Protein AF-A0A9W8BEB5-F1 (afdb_monomer_lite)

Radius of gyration: 19.81 Å; chains: 1; bounding box: 45×41×49 Å

Foldseek 3Di:
DLLVLQLVLVVLCVLLVVNVVVVPVVDDPPPDDDDDDPVSVVVNVVVVVVVVVLVPVVCCVPPVPVSVVVVVCVVVVLVCQCVVPPPCSSVVRRVVSVVSSVVSVVVVVVCCVVQPWDFPDWDADPVRDIDTDTHDPDPDDDPPDDDDDD

Organism: NCBI:txid2663907

Structure (mmCIF, N/CA/C/O backbone):
data_AF-A0A9W8BEB5-F1
#
_entry.id   AF-A0A9W8BEB5-F1
#
loop_
_atom_site.group_PDB
_atom_site.id
_atom_site.type_symbol
_atom_site.label_atom_id
_atom_site.label_alt_id
_atom_site.label_comp_id
_atom_site.label_asym_id
_atom_site.label_entity_id
_atom_site.label_seq_id
_atom_site.pdbx_PDB_ins_code
_atom_site.Cartn_x
_atom_site.Cartn_y
_atom_site.Cartn_z
_atom_site.occupancy
_atom_site.B_iso_or_equiv
_atom_site.auth_seq_id
_atom_site.auth_comp_id
_atom_site.auth_asym_id
_atom_site.auth_atom_id
_atom_site.pdbx_PDB_model_num
ATOM 1 N N . MET A 1 1 ? 5.765 3.086 -25.889 1.00 63.97 1 MET A N 1
ATOM 2 C CA . MET A 1 1 ? 6.521 2.363 -24.837 1.00 63.97 1 MET A CA 1
ATOM 3 C C . MET A 1 1 ? 6.846 3.258 -23.642 1.00 63.97 1 MET A C 1
ATOM 5 O O . MET A 1 1 ? 6.489 2.882 -22.538 1.00 63.97 1 MET A O 1
ATOM 9 N N . ALA A 1 2 ? 7.440 4.446 -23.833 1.00 71.19 2 ALA A N 1
ATOM 10 C CA . ALA A 1 2 ? 7.716 5.386 -22.732 1.00 71.19 2 ALA A CA 1
ATOM 11 C C . ALA A 1 2 ? 6.462 5.815 -21.939 1.00 71.19 2 ALA A C 1
ATOM 13 O O . ALA A 1 2 ? 6.517 5.899 -20.719 1.00 71.19 2 ALA A O 1
ATOM 14 N N . SER A 1 3 ? 5.321 5.998 -22.614 1.00 70.50 3 SER A N 1
ATOM 15 C CA . SER A 1 3 ? 4.025 6.278 -21.974 1.00 70.50 3 SER A CA 1
ATOM 16 C C . SER A 1 3 ? 3.607 5.196 -20.974 1.00 70.50 3 SER A C 1
ATOM 18 O O . SER A 1 3 ? 3.304 5.499 -19.830 1.00 70.50 3 SER A O 1
ATOM 20 N N . ILE A 1 4 ? 3.691 3.925 -21.371 1.00 73.69 4 ILE A N 1
ATOM 21 C CA . ILE A 1 4 ? 3.355 2.782 -20.511 1.00 73.69 4 ILE A CA 1
ATOM 22 C C . ILE A 1 4 ? 4.293 2.719 -19.297 1.00 73.69 4 ILE A C 1
ATOM 24 O O . ILE A 1 4 ? 3.840 2.479 -18.183 1.00 73.69 4 ILE A O 1
ATOM 28 N N . LEU A 1 5 ? 5.596 2.960 -19.489 1.00 79.44 5 LEU A N 1
ATOM 29 C CA . LEU A 1 5 ? 6.563 2.994 -18.383 1.00 79.44 5 LEU A CA 1
ATOM 30 C C . LEU A 1 5 ? 6.235 4.101 -17.372 1.00 79.44 5 LEU A C 1
ATOM 32 O O . LEU A 1 5 ? 6.353 3.877 -16.169 1.00 79.44 5 LEU A O 1
ATOM 36 N N . PHE A 1 6 ? 5.801 5.266 -17.856 1.00 81.50 6 PHE A N 1
ATOM 37 C CA . PHE A 1 6 ? 5.354 6.372 -17.015 1.00 81.50 6 PHE A CA 1
ATOM 38 C C . PHE A 1 6 ? 4.074 6.029 -16.240 1.00 81.50 6 PHE A C 1
ATOM 40 O O . PHE A 1 6 ? 4.019 6.252 -15.032 1.00 81.50 6 PHE A O 1
ATOM 47 N N . ASP A 1 7 ? 3.078 5.427 -16.893 1.00 76.12 7 ASP A N 1
ATOM 48 C CA . ASP A 1 7 ? 1.822 5.037 -16.242 1.00 76.12 7 ASP A CA 1
ATOM 49 C C . ASP A 1 7 ? 2.060 3.984 -15.143 1.00 76.12 7 ASP A C 1
ATOM 51 O O . ASP A 1 7 ? 1.550 4.109 -14.029 1.00 76.12 7 ASP A O 1
ATOM 55 N N . VAL A 1 8 ? 2.900 2.975 -15.410 1.00 79.25 8 VAL A N 1
ATOM 56 C CA . VAL A 1 8 ? 3.273 1.951 -14.416 1.00 79.25 8 VAL A CA 1
ATOM 57 C C . VAL A 1 8 ? 4.051 2.569 -13.249 1.00 79.25 8 VAL A C 1
ATOM 59 O O . VAL A 1 8 ? 3.769 2.257 -12.090 1.00 79.25 8 VAL A O 1
ATOM 62 N N . ALA A 1 9 ? 4.990 3.476 -13.532 1.00 84.00 9 ALA A N 1
ATOM 63 C CA . ALA A 1 9 ? 5.708 4.231 -12.508 1.00 84.00 9 ALA A CA 1
ATOM 64 C C . ALA A 1 9 ? 4.747 5.029 -11.610 1.00 84.00 9 ALA A C 1
ATOM 66 O O . ALA A 1 9 ? 4.864 4.978 -10.384 1.00 84.00 9 ALA A O 1
ATOM 67 N N . ALA A 1 10 ? 3.763 5.711 -12.200 1.00 80.88 10 ALA A N 1
ATOM 68 C CA . ALA A 1 10 ? 2.761 6.467 -11.460 1.00 80.88 10 ALA A CA 1
ATOM 69 C C . ALA A 1 10 ? 1.913 5.558 -10.556 1.00 80.88 10 ALA A C 1
ATOM 71 O O . ALA A 1 10 ? 1.725 5.878 -9.383 1.00 80.88 10 ALA A O 1
ATOM 72 N N . ILE A 1 11 ? 1.459 4.399 -11.053 1.00 82.00 11 ILE A N 1
ATOM 73 C CA . ILE A 1 11 ? 0.689 3.430 -10.254 1.00 82.00 11 ILE A CA 1
ATOM 74 C C . ILE A 1 11 ? 1.484 2.975 -9.021 1.00 82.00 11 ILE A C 1
ATOM 76 O O . ILE A 1 11 ? 0.934 2.956 -7.920 1.00 82.00 11 ILE A O 1
ATOM 80 N N . MET A 1 12 ? 2.778 2.663 -9.163 1.00 82.31 12 MET A N 1
ATOM 81 C CA . MET A 1 12 ? 3.626 2.248 -8.032 1.00 82.31 12 MET A CA 1
ATOM 82 C C . MET A 1 12 ? 3.754 3.344 -6.964 1.00 82.31 12 MET A C 1
ATOM 84 O O . MET A 1 12 ? 3.685 3.063 -5.763 1.00 82.31 12 MET A O 1
ATOM 88 N N . VAL A 1 13 ? 3.873 4.606 -7.387 1.00 80.31 13 VAL A N 1
ATOM 89 C CA . VAL A 1 13 ? 3.892 5.755 -6.468 1.00 80.31 13 VAL A CA 1
ATOM 90 C C . VAL A 1 13 ? 2.532 5.935 -5.787 1.00 80.31 13 VAL A C 1
ATOM 92 O O . VAL A 1 13 ? 2.481 6.114 -4.571 1.00 80.31 13 VAL A O 1
ATOM 95 N N . PHE A 1 14 ? 1.423 5.822 -6.525 1.00 77.75 14 PHE A N 1
ATOM 96 C CA . PHE A 1 14 ? 0.078 5.929 -5.950 1.00 77.75 14 PHE A CA 1
ATOM 97 C C . PHE A 1 14 ? -0.241 4.809 -4.949 1.00 77.75 14 PHE A C 1
ATOM 99 O O . PHE A 1 14 ? -0.951 5.035 -3.969 1.00 77.75 14 PHE A O 1
ATOM 106 N N . MET A 1 15 ? 0.319 3.618 -5.156 1.00 81.69 15 MET A N 1
ATOM 107 C CA . MET A 1 15 ? 0.199 2.473 -4.248 1.00 81.69 15 MET A CA 1
ATOM 108 C C . MET A 1 15 ? 1.134 2.547 -3.027 1.00 81.69 15 MET A C 1
ATOM 110 O O . MET A 1 15 ? 1.134 1.620 -2.214 1.00 81.69 15 MET A O 1
ATOM 114 N N . SER A 1 16 ? 1.889 3.641 -2.859 1.00 84.12 16 SER A N 1
ATOM 115 C CA . SER A 1 16 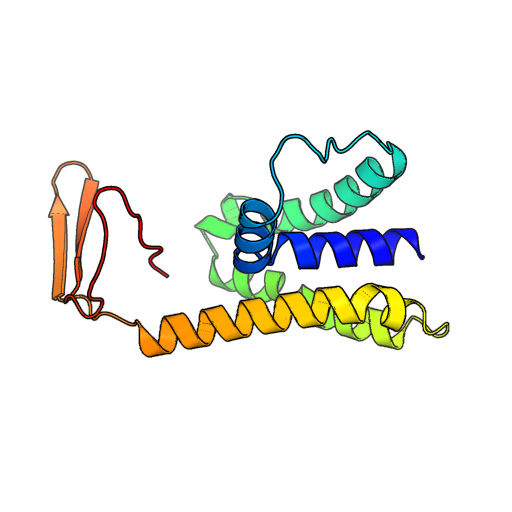? 2.803 3.888 -1.732 1.00 84.12 16 SER A CA 1
ATOM 116 C C . SER A 1 16 ? 2.236 4.966 -0.787 1.00 84.12 16 SER A C 1
ATOM 118 O O . SER A 1 16 ? 2.640 6.133 -0.832 1.00 84.12 16 SER A O 1
ATOM 120 N N . PRO A 1 17 ? 1.246 4.636 0.065 1.00 80.44 17 PRO A N 1
ATOM 121 C CA . PRO A 1 17 ? 0.492 5.625 0.828 1.00 80.44 17 PRO A CA 1
ATOM 122 C C . PRO A 1 17 ? 1.308 6.326 1.919 1.00 80.44 17 PRO A C 1
ATOM 124 O O . PRO A 1 17 ? 1.009 7.481 2.220 1.00 80.44 17 PRO A O 1
ATOM 127 N N . ALA A 1 18 ? 2.317 5.691 2.529 1.00 82.25 18 ALA A N 1
ATOM 128 C CA . ALA A 1 18 ? 3.146 6.372 3.527 1.00 82.25 18 ALA A CA 1
ATOM 129 C C . ALA A 1 18 ? 4.023 7.435 2.860 1.00 82.25 18 ALA A C 1
ATOM 131 O O . ALA A 1 18 ? 4.149 8.544 3.383 1.00 82.25 18 ALA A O 1
ATOM 132 N N . PHE A 1 19 ? 4.526 7.135 1.662 1.00 79.81 19 PHE A N 1
ATOM 133 C CA . PHE A 1 19 ? 5.210 8.110 0.822 1.00 79.81 19 PHE A CA 1
ATOM 134 C C . PHE A 1 19 ? 4.287 9.265 0.399 1.00 79.81 19 PHE A C 1
ATOM 136 O O . PHE A 1 19 ? 4.652 10.426 0.571 1.00 79.81 19 PHE A O 1
ATOM 143 N N . LEU A 1 20 ? 3.059 8.991 -0.057 1.00 79.06 20 LEU A N 1
ATOM 144 C CA . LEU A 1 20 ? 2.091 10.049 -0.388 1.00 79.06 20 LEU A CA 1
ATOM 145 C C . LEU A 1 20 ? 1.717 10.913 0.825 1.00 79.06 20 LEU A C 1
ATOM 147 O O . LEU A 1 20 ? 1.576 12.130 0.705 1.00 79.06 20 LEU A O 1
ATOM 151 N N . MET A 1 21 ? 1.568 10.308 2.008 1.00 77.44 21 MET A N 1
ATOM 152 C CA . MET A 1 21 ? 1.321 11.047 3.249 1.00 77.44 21 MET A CA 1
ATOM 153 C C . MET A 1 21 ? 2.506 11.939 3.629 1.00 77.44 21 MET A C 1
ATOM 155 O O . MET A 1 21 ? 2.289 13.054 4.103 1.00 77.44 21 MET A O 1
ATOM 159 N N . LEU A 1 22 ? 3.742 11.476 3.417 1.00 80.00 22 LEU A N 1
ATOM 160 C CA . LEU A 1 22 ? 4.948 12.279 3.611 1.00 80.00 22 LEU A CA 1
ATOM 161 C C . LEU A 1 22 ? 4.991 13.443 2.617 1.00 80.00 22 LEU A C 1
ATOM 163 O O . LEU A 1 22 ? 5.162 14.589 3.026 1.00 80.00 22 LEU A O 1
ATOM 167 N N . LEU A 1 23 ? 4.741 13.165 1.337 1.00 76.19 23 LEU A N 1
ATOM 168 C CA . LEU A 1 23 ? 4.708 14.170 0.280 1.00 76.19 23 LEU A CA 1
ATOM 169 C C . LEU A 1 23 ? 3.666 15.254 0.583 1.00 76.19 23 LEU A C 1
ATOM 171 O O . LEU A 1 23 ? 3.970 16.440 0.521 1.00 76.19 23 LEU A O 1
ATOM 175 N N . ARG A 1 24 ? 2.466 14.863 1.024 1.00 74.56 24 ARG A N 1
ATOM 176 C CA . ARG A 1 24 ? 1.411 15.796 1.447 1.00 74.56 24 ARG A CA 1
ATOM 177 C C . ARG A 1 24 ? 1.804 16.653 2.656 1.00 74.56 24 ARG A C 1
ATOM 179 O O . ARG A 1 24 ? 1.304 17.762 2.794 1.00 74.56 24 ARG A O 1
ATOM 186 N N . ARG A 1 25 ? 2.649 16.150 3.560 1.00 72.00 25 ARG A N 1
ATOM 187 C CA . ARG A 1 25 ? 3.160 16.938 4.697 1.00 72.00 25 ARG A CA 1
ATOM 188 C C . ARG A 1 25 ? 4.249 17.920 4.275 1.00 72.00 25 ARG A C 1
ATOM 190 O O . ARG A 1 25 ? 4.353 18.978 4.881 1.00 72.00 25 ARG A O 1
ATOM 197 N N . MET A 1 26 ? 5.047 17.564 3.271 1.00 72.56 26 MET A N 1
ATOM 198 C CA . MET A 1 26 ? 6.140 18.396 2.763 1.00 72.56 26 MET A CA 1
ATOM 199 C C . MET A 1 26 ? 5.656 19.479 1.791 1.00 72.56 26 MET A C 1
ATOM 201 O O . MET A 1 26 ? 6.212 20.573 1.774 1.00 72.56 26 MET A O 1
ATOM 205 N N . PHE A 1 27 ? 4.612 19.203 1.005 1.00 66.38 27 PHE A N 1
ATOM 206 C CA . PHE A 1 27 ? 4.094 20.117 -0.010 1.00 66.38 27 PHE A CA 1
ATOM 207 C C . PHE A 1 27 ? 2.743 20.710 0.401 1.00 66.38 27 PHE A C 1
ATOM 209 O O . PHE A 1 27 ? 1.770 19.998 0.641 1.00 66.38 27 PHE A O 1
ATOM 216 N N . SER A 1 28 ? 2.673 22.043 0.447 1.00 54.47 28 SER A N 1
ATOM 217 C CA . SER A 1 28 ? 1.421 22.768 0.673 1.00 54.47 28 SER A CA 1
ATOM 218 C C . SER A 1 28 ? 0.468 22.564 -0.518 1.00 54.47 28 SER A C 1
ATOM 220 O O . SER A 1 28 ? 0.905 22.711 -1.663 1.00 54.47 28 SER A O 1
ATOM 222 N N . PRO A 1 29 ? -0.836 22.295 -0.297 1.00 56.03 29 PRO A N 1
ATOM 223 C CA . PRO A 1 29 ? -1.817 22.021 -1.358 1.00 56.03 29 PRO A CA 1
ATOM 224 C C . PRO A 1 29 ? -2.074 23.189 -2.333 1.00 56.03 29 PRO A C 1
ATOM 226 O O . PRO A 1 29 ? -2.927 23.075 -3.205 1.00 56.03 29 PRO A O 1
ATOM 229 N N . ARG A 1 30 ? -1.348 24.307 -2.213 1.00 59.75 30 ARG A N 1
ATOM 230 C CA . ARG A 1 30 ? -1.424 25.466 -3.114 1.00 59.75 30 ARG A CA 1
ATOM 231 C C . ARG A 1 30 ? -0.613 25.330 -4.409 1.00 59.75 30 ARG A C 1
ATOM 233 O O . ARG A 1 30 ? -0.862 26.104 -5.322 1.00 59.75 30 ARG A O 1
ATOM 240 N N . PHE A 1 31 ? 0.348 24.406 -4.499 1.00 58.00 31 PHE A N 1
ATOM 241 C CA . PHE A 1 31 ? 1.365 24.452 -5.565 1.00 58.00 31 PHE A CA 1
ATOM 242 C C . PHE A 1 31 ? 1.188 23.463 -6.725 1.00 58.00 31 PHE A C 1
ATOM 244 O O . PHE A 1 31 ? 1.829 23.650 -7.753 1.00 58.00 31 PHE A O 1
ATOM 251 N N . ILE A 1 32 ? 0.355 22.423 -6.609 1.00 54.62 32 ILE A N 1
ATOM 252 C CA . ILE A 1 32 ? 0.241 21.397 -7.662 1.00 54.62 32 ILE A CA 1
ATOM 253 C C . ILE A 1 32 ? -1.230 21.182 -8.027 1.00 54.62 32 ILE A C 1
ATOM 255 O O . ILE A 1 32 ? -1.962 20.495 -7.316 1.00 54.62 32 ILE A O 1
ATOM 259 N N . ALA A 1 33 ? -1.641 21.756 -9.160 1.00 49.69 33 ALA A N 1
ATOM 260 C CA . ALA A 1 33 ? -2.888 21.442 -9.850 1.00 49.69 33 ALA A CA 1
ATOM 261 C C . ALA A 1 33 ? -2.565 20.529 -11.046 1.00 49.69 33 ALA A C 1
ATOM 263 O O . ALA A 1 33 ? -1.830 20.915 -11.951 1.00 49.69 33 ALA A O 1
ATOM 264 N N . PHE A 1 34 ? -3.065 19.292 -11.027 1.00 49.78 34 PHE A N 1
ATOM 265 C CA . PHE A 1 34 ? -2.854 18.323 -12.106 1.00 49.78 34 PHE A CA 1
ATOM 266 C C . PHE A 1 34 ? -3.805 18.622 -13.279 1.00 49.78 34 PHE A C 1
ATOM 268 O O . PHE A 1 34 ? -4.993 18.311 -13.199 1.00 49.78 34 PHE A O 1
ATOM 275 N N . GLU A 1 35 ? -3.297 19.209 -14.368 1.00 49.09 35 GLU A N 1
ATOM 276 C CA . GLU A 1 35 ? -4.065 19.445 -15.603 1.00 49.09 35 GLU A CA 1
ATOM 277 C C . GLU A 1 35 ? -3.917 18.339 -16.671 1.00 49.09 35 GLU A C 1
ATOM 279 O O . GLU A 1 35 ? -2.981 17.538 -16.684 1.00 49.09 35 GLU A O 1
ATOM 284 N N . LYS A 1 36 ? -4.933 18.282 -17.545 1.00 53.56 36 LYS A N 1
ATOM 285 C CA . LYS A 1 36 ? -5.381 17.156 -18.383 1.00 53.56 36 LYS A CA 1
ATOM 286 C C . LYS A 1 36 ? -4.501 16.876 -19.611 1.00 53.56 36 LYS A C 1
ATOM 288 O O . LYS A 1 36 ? -4.590 17.581 -20.609 1.00 53.56 36 LYS A O 1
ATOM 293 N N . ASN A 1 37 ? -3.838 15.716 -19.630 1.00 46.88 37 ASN A N 1
ATOM 294 C CA . ASN A 1 37 ? -3.455 15.030 -20.872 1.00 46.88 37 ASN A CA 1
ATOM 295 C C . ASN A 1 37 ? -4.443 13.881 -21.159 1.00 46.88 37 ASN A C 1
ATOM 297 O O . ASN A 1 37 ? -4.364 12.797 -20.579 1.00 46.88 37 ASN A O 1
ATOM 301 N N . ILE A 1 38 ? -5.398 14.127 -22.064 1.00 49.84 38 ILE A N 1
ATOM 302 C CA . ILE A 1 38 ? -6.517 13.226 -22.413 1.00 49.84 38 ILE A CA 1
ATOM 303 C C . ILE A 1 38 ? -6.057 11.838 -22.886 1.00 49.84 38 ILE A C 1
ATOM 305 O O . ILE A 1 38 ? -6.729 10.843 -22.624 1.00 49.84 38 ILE A O 1
ATOM 309 N N . HIS A 1 39 ? -4.908 11.742 -23.555 1.00 46.03 39 HIS A N 1
ATOM 310 C CA . HIS A 1 39 ? -4.386 10.465 -24.048 1.00 46.03 39 HIS A CA 1
ATOM 311 C C . HIS A 1 39 ? -3.780 9.599 -22.936 1.00 46.03 39 HIS A C 1
ATOM 313 O O . HIS A 1 39 ? -4.003 8.391 -22.928 1.00 46.03 39 HIS A O 1
ATOM 319 N N . ALA A 1 40 ? -3.103 10.212 -21.960 1.00 48.44 40 ALA A N 1
ATOM 320 C CA . ALA A 1 40 ? -2.595 9.514 -20.778 1.00 48.44 40 ALA A CA 1
ATOM 321 C C . ALA A 1 40 ? -3.753 9.020 -19.898 1.00 48.44 40 ALA A C 1
ATOM 323 O O . ALA A 1 40 ? -3.769 7.873 -19.464 1.00 48.44 40 ALA A O 1
ATOM 324 N N . HIS A 1 41 ? -4.795 9.842 -19.741 1.00 45.84 41 HIS A N 1
ATOM 325 C CA . HIS A 1 41 ? -6.011 9.449 -19.032 1.00 45.84 41 HIS A CA 1
ATOM 326 C C . HIS A 1 41 ? -6.729 8.266 -19.706 1.00 45.84 41 HIS A C 1
ATOM 328 O O . HIS A 1 41 ? -7.227 7.388 -19.008 1.00 45.84 41 HIS A O 1
ATOM 334 N N . LYS A 1 42 ? -6.744 8.198 -21.048 1.00 48.66 42 LYS A N 1
ATOM 335 C CA . LYS A 1 42 ? -7.325 7.086 -21.830 1.00 48.66 42 LYS A CA 1
ATOM 336 C C . LYS A 1 42 ? -6.539 5.776 -21.686 1.00 48.66 42 LYS A C 1
ATOM 338 O O . LYS A 1 42 ? -7.136 4.728 -21.484 1.00 48.66 42 LYS A O 1
ATOM 343 N N . VAL A 1 43 ? -5.208 5.817 -21.750 1.00 56.22 43 VAL A N 1
ATOM 344 C CA . VAL A 1 43 ? -4.376 4.606 -21.596 1.00 56.22 43 VAL A CA 1
ATOM 345 C C . VAL A 1 43 ? -4.406 4.097 -20.157 1.00 56.22 43 VAL A C 1
ATOM 347 O O . VAL A 1 43 ? -4.637 2.907 -19.956 1.00 56.22 43 VAL A O 1
ATOM 350 N N . ALA A 1 44 ? -4.290 4.995 -19.173 1.00 56.38 44 ALA A N 1
ATOM 351 C CA . ALA A 1 44 ? -4.463 4.658 -17.765 1.00 56.38 44 ALA A CA 1
ATOM 352 C C . ALA A 1 44 ? -5.858 4.083 -17.487 1.00 56.38 44 ALA A C 1
ATOM 354 O O . ALA A 1 44 ? -5.968 3.115 -16.744 1.00 56.38 44 ALA A O 1
ATOM 355 N N . SER A 1 45 ? -6.920 4.616 -18.108 1.00 50.69 45 SER A N 1
ATOM 356 C CA . SER A 1 45 ? -8.267 4.054 -17.956 1.00 50.69 45 SER A CA 1
ATOM 357 C C . SER A 1 45 ? -8.407 2.666 -18.578 1.00 50.69 45 SER A C 1
ATOM 359 O O . SER A 1 45 ? -9.061 1.849 -17.952 1.00 50.69 45 SER A O 1
ATOM 361 N N . TYR A 1 46 ? -7.757 2.325 -19.698 1.00 55.97 46 TYR A N 1
ATOM 362 C CA . TYR A 1 46 ? -7.800 0.954 -20.243 1.00 55.97 46 TYR A CA 1
ATOM 363 C C . TYR A 1 46 ? -7.052 -0.078 -19.380 1.00 55.97 46 TYR A C 1
ATOM 365 O O . TYR A 1 46 ? -7.568 -1.177 -19.163 1.00 55.97 46 TYR A O 1
ATOM 373 N N . THR A 1 47 ? -5.876 0.258 -18.834 1.00 60.12 47 THR A N 1
ATOM 374 C CA . THR A 1 47 ? -5.167 -0.611 -17.872 1.00 60.12 47 THR A CA 1
ATOM 375 C C . THR A 1 47 ? -5.907 -0.707 -16.541 1.00 60.12 47 THR A C 1
ATOM 377 O O . THR A 1 47 ? -5.996 -1.799 -15.979 1.00 60.12 47 THR A O 1
ATOM 380 N N . LEU A 1 48 ? -6.510 0.389 -16.068 1.00 59.81 48 LEU A N 1
ATOM 381 C CA . LEU A 1 48 ? -7.428 0.376 -14.927 1.00 59.81 48 LEU A CA 1
ATOM 382 C C . LEU A 1 48 ? -8.690 -0.436 -15.212 1.00 59.81 48 LEU A C 1
ATOM 384 O O . LEU A 1 48 ? -9.157 -1.089 -14.299 1.00 59.81 48 LEU A O 1
ATOM 388 N N . LEU A 1 49 ? -9.227 -0.461 -16.434 1.00 62.19 49 LEU A N 1
ATOM 389 C CA . LEU A 1 49 ? -10.456 -1.190 -16.773 1.00 62.19 49 LEU A CA 1
ATOM 390 C C . LEU A 1 49 ? -10.242 -2.710 -16.738 1.00 62.19 49 LEU A C 1
ATOM 392 O O . LEU A 1 49 ? -11.067 -3.435 -16.183 1.00 62.19 49 LEU A O 1
ATOM 396 N N . PHE A 1 50 ? -9.095 -3.186 -17.233 1.00 59.66 50 PHE A N 1
ATOM 397 C CA . PHE A 1 50 ? -8.673 -4.584 -17.078 1.00 59.66 50 PHE A CA 1
ATOM 398 C C . PHE A 1 50 ? -8.452 -4.950 -15.599 1.00 59.66 50 PHE A C 1
ATOM 400 O O . PHE A 1 50 ? -8.936 -5.978 -15.125 1.00 59.66 50 PHE A O 1
ATOM 407 N N . TRP A 1 51 ? -7.803 -4.068 -14.832 1.00 61.06 51 TRP A N 1
ATOM 408 C CA . TRP A 1 51 ? -7.643 -4.232 -13.384 1.00 61.06 51 TRP A CA 1
ATOM 409 C C . TRP A 1 51 ? -8.967 -4.132 -12.607 1.00 61.06 51 TRP A C 1
ATOM 411 O O . TRP A 1 51 ? -9.148 -4.833 -11.614 1.00 61.06 51 TRP A O 1
ATOM 421 N N . CYS A 1 52 ? -9.924 -3.331 -13.075 1.00 62.12 52 CYS A N 1
ATOM 422 C CA . CYS A 1 52 ? -11.268 -3.182 -12.519 1.00 62.12 52 CYS A CA 1
ATOM 423 C C . CYS A 1 52 ? -12.100 -4.450 -12.703 1.00 62.12 52 CYS A C 1
ATOM 425 O O . CYS A 1 52 ? -12.857 -4.793 -11.799 1.00 62.12 52 CYS A O 1
ATOM 427 N N . ALA A 1 53 ? -11.928 -5.177 -13.813 1.00 63.22 53 ALA A N 1
ATOM 428 C CA . ALA A 1 53 ? -12.567 -6.477 -14.015 1.00 63.22 53 ALA A CA 1
ATOM 429 C C . ALA A 1 53 ? -12.102 -7.512 -12.968 1.00 63.22 53 ALA A C 1
ATOM 431 O O . ALA A 1 53 ? -12.916 -8.254 -12.424 1.00 63.22 53 ALA A O 1
ATOM 432 N N . VAL A 1 54 ? -10.814 -7.504 -12.602 1.00 58.81 54 VAL A N 1
ATOM 433 C CA . VAL A 1 54 ? -10.265 -8.325 -11.500 1.00 58.81 54 VAL A CA 1
ATOM 434 C C . VAL A 1 54 ? -10.719 -7.814 -10.122 1.00 58.81 54 VAL A C 1
ATOM 436 O O . VAL A 1 54 ? -10.887 -8.590 -9.184 1.00 58.81 54 VAL A O 1
ATOM 439 N N . HIS A 1 55 ? -10.963 -6.508 -9.999 1.00 58.91 55 HIS A N 1
ATOM 440 C CA . HIS A 1 55 ? -11.438 -5.844 -8.783 1.00 58.91 55 HIS A CA 1
ATOM 441 C C . HIS A 1 55 ? -12.959 -5.853 -8.593 1.00 58.91 55 HIS A C 1
ATOM 443 O O . HIS A 1 55 ? -13.433 -5.220 -7.643 1.00 58.91 55 HIS A O 1
ATOM 449 N N . ILE A 1 56 ? -13.721 -6.546 -9.450 1.00 71.06 56 ILE A N 1
ATOM 450 C CA . ILE A 1 56 ? -15.175 -6.648 -9.314 1.00 71.06 56 ILE A CA 1
ATOM 451 C C . ILE A 1 56 ? -15.514 -6.987 -7.856 1.00 71.06 56 ILE A C 1
ATOM 453 O O . ILE A 1 56 ? -15.055 -7.989 -7.298 1.00 71.06 56 ILE A O 1
ATOM 457 N N . GLU A 1 57 ? -16.328 -6.124 -7.240 1.00 68.31 57 GLU A N 1
ATOM 458 C CA . GLU A 1 57 ? -16.724 -6.199 -5.829 1.00 68.31 57 GLU A CA 1
ATOM 459 C C . GLU A 1 57 ? -17.210 -7.599 -5.436 1.00 68.31 57 GLU A C 1
ATOM 461 O O . GLU A 1 57 ? -16.952 -8.058 -4.324 1.00 68.31 57 GLU A O 1
ATOM 466 N N . PHE A 1 58 ? -17.867 -8.292 -6.368 1.00 73.94 58 PHE A N 1
ATOM 467 C CA . PHE A 1 58 ? -18.339 -9.660 -6.199 1.00 73.94 58 PHE A CA 1
ATOM 468 C C . PHE A 1 58 ? -17.198 -10.650 -5.910 1.00 73.94 58 PHE A C 1
ATOM 470 O O . PHE A 1 58 ? -17.257 -11.379 -4.919 1.00 73.94 58 PHE A O 1
ATOM 477 N N . ILE A 1 59 ? -16.126 -10.636 -6.711 1.00 75.06 59 ILE A N 1
ATOM 478 C CA . ILE A 1 59 ? -14.976 -11.540 -6.539 1.00 75.06 59 ILE A CA 1
ATOM 479 C C . ILE A 1 59 ? -14.230 -11.193 -5.251 1.00 75.06 59 ILE A C 1
ATOM 481 O O . ILE A 1 59 ? -13.935 -12.081 -4.459 1.00 75.06 59 ILE A O 1
ATOM 485 N N . ARG A 1 60 ? -14.004 -9.903 -4.977 1.00 81.38 60 ARG A N 1
ATOM 486 C CA . ARG A 1 60 ? -13.319 -9.451 -3.755 1.00 81.38 60 ARG A CA 1
ATOM 487 C C . ARG A 1 60 ? -14.048 -9.875 -2.474 1.00 81.38 60 ARG A C 1
ATOM 489 O O . ARG A 1 60 ? -13.395 -10.189 -1.483 1.00 81.38 60 ARG A O 1
ATOM 496 N N . ARG A 1 61 ? -15.385 -9.846 -2.471 1.00 81.81 61 ARG A N 1
ATOM 497 C CA . ARG A 1 61 ? -16.209 -10.200 -1.300 1.00 81.81 61 ARG A CA 1
ATOM 498 C C . ARG A 1 61 ? -16.359 -11.710 -1.121 1.00 81.81 61 ARG A C 1
ATOM 500 O O . ARG A 1 61 ? -16.448 -12.161 0.016 1.00 81.81 61 ARG A O 1
ATOM 507 N N . ARG A 1 62 ? -16.406 -12.481 -2.215 1.00 83.75 62 ARG A N 1
ATOM 508 C CA . ARG A 1 62 ? -16.644 -13.934 -2.172 1.00 83.75 62 ARG A CA 1
ATOM 509 C C . ARG A 1 62 ? -15.363 -14.772 -2.165 1.00 83.75 62 ARG A C 1
ATOM 511 O O . ARG A 1 62 ? -15.347 -15.819 -1.533 1.00 83.75 62 ARG A O 1
ATOM 518 N N . PHE A 1 63 ? -14.310 -14.309 -2.837 1.00 86.00 63 PHE A N 1
ATOM 519 C CA . PHE A 1 63 ? -13.059 -15.037 -3.071 1.00 86.00 63 PHE A CA 1
ATOM 520 C C . PHE A 1 63 ? -11.841 -14.132 -2.833 1.00 86.00 63 PHE A C 1
ATOM 522 O O . PHE A 1 63 ? -11.072 -13.826 -3.747 1.00 86.00 63 PHE A O 1
ATOM 529 N N . PHE A 1 64 ? -11.665 -13.688 -1.585 1.00 86.88 64 PHE A N 1
ATOM 530 C CA . PHE A 1 64 ? -10.598 -12.749 -1.228 1.00 86.88 64 PHE A CA 1
ATOM 531 C C . PHE A 1 64 ? -9.185 -13.305 -1.487 1.00 86.88 64 PHE A C 1
ATOM 533 O O . PHE A 1 64 ? -8.317 -12.561 -1.934 1.00 86.88 64 PHE A O 1
ATOM 540 N N . GLU A 1 65 ? -8.957 -14.604 -1.272 1.00 88.56 65 GLU A N 1
ATOM 541 C CA . GLU A 1 65 ? -7.656 -15.248 -1.521 1.00 88.56 65 GLU A CA 1
ATOM 542 C C . GLU A 1 65 ? -7.282 -15.243 -3.006 1.00 88.56 65 GLU A C 1
ATOM 544 O O . GLU A 1 65 ? -6.184 -14.837 -3.378 1.00 88.56 65 GLU A O 1
ATOM 549 N N . VAL A 1 66 ? -8.221 -15.626 -3.877 1.00 85.81 66 VAL A N 1
ATOM 550 C CA . VAL A 1 66 ? -8.018 -15.617 -5.334 1.00 85.81 66 VAL A CA 1
ATOM 551 C C . VAL A 1 66 ? -7.739 -14.196 -5.815 1.00 85.81 66 VAL A C 1
ATOM 553 O O . VAL A 1 66 ? -6.784 -13.964 -6.555 1.00 85.81 66 VAL A O 1
ATOM 556 N N . PHE A 1 67 ? -8.527 -13.231 -5.335 1.00 84.00 67 PHE A N 1
ATOM 557 C CA . PHE A 1 67 ? -8.285 -11.815 -5.582 1.00 84.00 67 PHE A CA 1
ATOM 558 C C . PHE A 1 67 ? -6.871 -11.398 -5.145 1.00 84.00 67 PHE A C 1
ATOM 560 O O . PHE A 1 67 ? -6.161 -10.749 -5.912 1.00 84.00 67 PHE A O 1
ATOM 567 N N . TYR A 1 68 ? -6.432 -11.805 -3.950 1.00 86.19 68 TYR A N 1
ATOM 568 C CA . TYR A 1 68 ? -5.100 -11.501 -3.433 1.00 86.19 68 TYR A CA 1
ATOM 569 C C . TYR A 1 68 ? -3.991 -12.053 -4.339 1.00 86.19 68 TYR A C 1
ATOM 571 O O . TYR A 1 68 ? -3.080 -11.302 -4.698 1.00 86.19 68 TYR A O 1
ATOM 579 N N . TYR A 1 69 ? -4.062 -13.322 -4.746 1.00 87.12 69 TYR A N 1
ATOM 580 C CA . TYR A 1 69 ? -3.027 -13.941 -5.581 1.00 87.12 69 TYR A CA 1
ATOM 581 C C . TYR A 1 69 ? -2.975 -13.351 -6.990 1.00 87.12 69 TYR A C 1
ATOM 583 O O . TYR A 1 69 ? -1.891 -13.002 -7.462 1.00 87.12 69 TYR A O 1
ATOM 591 N N . ILE A 1 70 ? -4.131 -13.165 -7.636 1.00 81.56 70 ILE A N 1
ATOM 592 C CA . ILE A 1 70 ? -4.197 -12.537 -8.963 1.00 81.56 70 ILE A CA 1
ATOM 593 C C . ILE A 1 70 ? -3.682 -11.098 -8.884 1.00 81.56 70 ILE A C 1
ATOM 595 O O . ILE A 1 70 ? -2.957 -10.662 -9.775 1.00 81.56 70 ILE A O 1
ATOM 599 N N . HIS A 1 71 ? -3.976 -10.371 -7.801 1.00 81.12 71 HIS A N 1
ATOM 600 C CA . HIS A 1 71 ? -3.452 -9.023 -7.631 1.00 81.12 71 HIS A CA 1
ATOM 601 C C . HIS A 1 71 ? -1.920 -9.021 -7.567 1.00 81.12 71 HIS A C 1
ATOM 603 O O . HIS A 1 71 ? -1.298 -8.238 -8.269 1.00 81.12 71 HIS A O 1
ATOM 609 N N . HIS A 1 72 ? -1.278 -9.934 -6.830 1.00 85.69 72 HIS A N 1
ATOM 610 C CA . HIS A 1 72 ? 0.192 -9.982 -6.738 1.00 85.69 72 HIS A CA 1
ATOM 611 C C . HIS A 1 72 ? 0.903 -10.397 -8.041 1.00 85.69 72 HIS A C 1
ATOM 613 O O . HIS A 1 72 ? 2.121 -10.230 -8.144 1.00 85.69 72 HIS A O 1
ATOM 619 N N . LEU A 1 73 ? 0.166 -10.832 -9.073 1.00 84.06 73 LEU A N 1
ATOM 620 C CA . LEU A 1 73 ? 0.710 -11.110 -10.407 1.00 84.06 73 LEU A CA 1
ATOM 621 C C . LEU A 1 73 ? 1.409 -9.890 -11.036 1.00 84.06 73 LEU A C 1
ATOM 623 O O . LEU A 1 73 ? 2.272 -10.055 -11.900 1.00 84.06 73 LEU A O 1
ATOM 627 N N . PHE A 1 74 ? 1.114 -8.671 -10.562 1.00 83.25 74 PHE A N 1
ATOM 628 C CA . PHE A 1 74 ? 1.803 -7.450 -10.991 1.00 83.25 74 PHE A CA 1
ATOM 629 C C . PHE A 1 74 ? 3.334 -7.549 -10.858 1.00 83.25 74 PHE A C 1
ATOM 631 O O . PHE A 1 74 ? 4.052 -6.938 -11.648 1.00 83.25 74 PHE A O 1
ATOM 638 N N . ILE A 1 75 ? 3.847 -8.337 -9.903 1.00 87.06 75 ILE A N 1
ATOM 639 C CA . ILE A 1 75 ? 5.289 -8.539 -9.706 1.00 87.06 75 ILE A CA 1
ATOM 640 C C . ILE A 1 75 ? 5.905 -9.250 -10.917 1.00 87.06 75 ILE A C 1
ATOM 642 O O . ILE A 1 75 ? 6.948 -8.824 -11.410 1.00 87.06 75 ILE A O 1
ATOM 646 N N . LEU A 1 76 ? 5.243 -10.288 -11.441 1.00 84.69 76 LEU A N 1
ATOM 647 C CA . LEU A 1 76 ? 5.711 -10.990 -12.641 1.00 84.69 76 LEU A CA 1
ATOM 648 C C . LEU A 1 76 ? 5.701 -10.063 -13.859 1.00 84.69 76 LEU A C 1
ATOM 650 O O . LEU A 1 76 ? 6.653 -10.054 -14.636 1.00 84.69 76 LEU A O 1
ATOM 654 N N . ILE A 1 77 ? 4.663 -9.231 -13.985 1.00 79.56 77 ILE A N 1
ATOM 655 C CA . ILE A 1 77 ? 4.556 -8.238 -15.061 1.00 79.56 77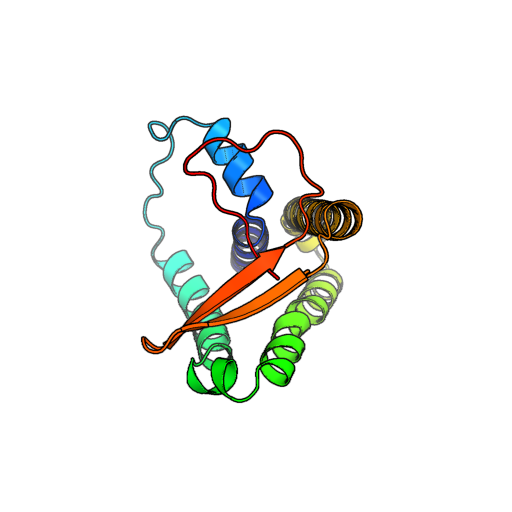 ILE A CA 1
ATOM 656 C C . ILE A 1 77 ? 5.698 -7.215 -14.971 1.00 79.56 77 ILE A C 1
ATOM 658 O O . ILE A 1 77 ? 6.290 -6.875 -15.993 1.00 79.56 77 ILE A O 1
ATOM 662 N N . LEU A 1 78 ? 6.052 -6.753 -13.765 1.00 83.38 78 LEU A N 1
ATOM 663 C CA . LEU A 1 78 ? 7.182 -5.842 -13.562 1.00 83.38 78 LEU A CA 1
ATOM 664 C C . LEU A 1 78 ? 8.511 -6.481 -13.975 1.00 83.38 78 LEU A C 1
ATOM 666 O O . LEU A 1 78 ? 9.263 -5.862 -14.724 1.00 83.38 78 LEU A O 1
ATOM 670 N N . VAL A 1 79 ? 8.792 -7.715 -13.541 1.00 86.69 79 VAL A N 1
ATOM 671 C CA . VAL A 1 79 ? 10.022 -8.436 -13.922 1.00 86.69 79 VAL A CA 1
ATOM 672 C C . VAL A 1 79 ? 10.099 -8.610 -15.438 1.00 86.69 79 VAL A C 1
ATOM 674 O O . VAL A 1 79 ? 11.128 -8.309 -16.044 1.00 86.69 79 VAL A O 1
ATOM 677 N N . PHE A 1 80 ? 8.996 -9.020 -16.066 1.00 82.38 80 PHE A N 1
ATOM 678 C CA . PHE A 1 80 ? 8.924 -9.143 -17.518 1.00 82.38 80 PHE A CA 1
ATOM 679 C C . PHE A 1 80 ? 9.198 -7.806 -18.219 1.00 82.38 80 PHE A C 1
ATOM 681 O O . PHE A 1 80 ? 9.947 -7.761 -19.190 1.00 82.38 80 PHE A O 1
ATOM 688 N N . LEU A 1 81 ? 8.660 -6.699 -17.702 1.00 77.81 81 LEU A N 1
ATOM 689 C CA . LEU A 1 81 ? 8.861 -5.362 -18.261 1.00 77.81 81 LEU A CA 1
ATOM 690 C C . LEU A 1 81 ? 10.322 -4.885 -18.169 1.00 77.81 81 LEU A C 1
ATOM 692 O O . LEU A 1 81 ? 10.786 -4.198 -19.082 1.00 77.81 81 LEU A O 1
ATOM 696 N N . PHE A 1 82 ? 11.057 -5.271 -17.118 1.00 83.00 82 PHE A N 1
ATOM 697 C CA . PHE A 1 82 ? 12.500 -5.012 -17.005 1.00 83.00 82 PHE A CA 1
ATOM 698 C C . PHE A 1 82 ? 13.310 -5.777 -18.058 1.00 83.00 82 PHE A C 1
ATOM 700 O O . PHE A 1 82 ? 14.204 -5.194 -18.664 1.00 83.00 82 PHE A O 1
ATOM 707 N N . ILE A 1 83 ? 12.979 -7.049 -18.302 1.00 83.12 83 ILE A N 1
ATOM 708 C CA . ILE A 1 83 ? 13.698 -7.910 -19.258 1.00 83.12 83 ILE A CA 1
ATOM 709 C C . ILE A 1 83 ? 13.353 -7.541 -20.707 1.00 83.12 83 ILE A C 1
ATOM 711 O O . ILE A 1 83 ? 14.226 -7.485 -21.568 1.00 83.12 83 ILE A O 1
ATOM 715 N N . HIS A 1 84 ? 12.078 -7.269 -20.984 1.00 78.00 84 HIS A N 1
ATOM 716 C CA . HIS A 1 84 ? 11.585 -6.984 -22.330 1.00 78.00 84 HIS A CA 1
ATOM 717 C C . HIS A 1 84 ? 12.107 -5.648 -22.885 1.00 78.00 84 HIS A C 1
ATOM 719 O O . HIS A 1 84 ? 12.225 -5.470 -24.098 1.00 78.00 84 HIS A O 1
ATOM 725 N N . ASN A 1 85 ? 12.434 -4.682 -22.021 1.00 73.38 85 ASN A N 1
ATOM 726 C CA . ASN A 1 85 ? 12.920 -3.380 -22.459 1.00 73.38 85 ASN A CA 1
ATOM 727 C C . ASN A 1 85 ? 14.441 -3.384 -22.686 1.00 73.38 85 ASN A C 1
ATOM 729 O O . ASN A 1 85 ? 15.217 -2.990 -21.817 1.00 73.38 85 ASN A O 1
ATOM 733 N N . HIS A 1 86 ? 14.854 -3.756 -23.897 1.00 67.56 86 HIS A N 1
ATOM 734 C CA . HIS A 1 86 ? 16.267 -3.801 -24.291 1.00 67.56 86 HIS A CA 1
ATOM 735 C C . HIS A 1 86 ? 16.974 -2.428 -24.236 1.00 67.56 86 HIS A C 1
ATOM 737 O O . HIS A 1 86 ? 18.184 -2.343 -24.071 1.00 67.56 86 HIS A O 1
ATOM 743 N N . ASN A 1 87 ? 16.218 -1.327 -24.294 1.00 72.88 87 ASN A N 1
ATOM 744 C CA . ASN A 1 87 ? 16.757 0.031 -24.432 1.00 72.88 87 ASN A CA 1
ATOM 745 C C . ASN A 1 87 ? 17.127 0.698 -23.092 1.00 72.88 87 ASN A C 1
ATOM 747 O O . ASN A 1 87 ? 17.256 1.921 -23.030 1.00 72.88 87 ASN A O 1
ATOM 751 N N . HIS A 1 88 ? 17.227 -0.064 -21.996 1.00 78.81 88 HIS A N 1
ATOM 752 C CA . HIS A 1 88 ? 17.457 0.426 -20.626 1.00 78.81 88 HIS A CA 1
ATOM 753 C C . HIS A 1 88 ? 16.447 1.478 -20.119 1.00 78.81 88 HIS A C 1
ATOM 755 O O . HIS A 1 88 ? 16.615 2.040 -19.033 1.00 78.81 88 HIS A O 1
ATOM 761 N N . MET A 1 89 ? 15.372 1.752 -20.863 1.00 79.25 89 MET A N 1
ATOM 762 C CA . MET A 1 89 ? 14.394 2.776 -20.497 1.00 79.25 89 MET A CA 1
ATOM 763 C C . MET A 1 89 ? 13.563 2.318 -19.303 1.00 79.25 89 MET A C 1
ATOM 765 O O . MET A 1 89 ? 13.297 3.119 -18.413 1.00 79.25 89 MET A O 1
ATOM 769 N N . ALA A 1 90 ? 13.229 1.027 -19.215 1.00 79.50 90 ALA A N 1
ATOM 770 C CA . ALA A 1 90 ? 12.537 0.480 -18.047 1.00 79.50 90 ALA A CA 1
ATOM 771 C C . ALA A 1 90 ? 13.295 0.781 -16.744 1.00 79.50 90 ALA A C 1
ATOM 773 O O . ALA A 1 90 ? 12.703 1.295 -15.801 1.00 79.50 90 ALA A O 1
ATOM 774 N N . TYR A 1 91 ? 14.615 0.579 -16.722 1.00 85.81 91 TYR A N 1
ATOM 775 C CA . TYR A 1 91 ? 15.445 0.862 -15.548 1.00 85.81 91 TYR A CA 1
ATOM 776 C C . TYR A 1 91 ? 15.396 2.329 -15.119 1.00 85.81 91 TYR A C 1
ATOM 778 O O . TYR A 1 91 ? 15.257 2.612 -13.929 1.00 85.81 91 TYR A O 1
ATOM 786 N N . LYS A 1 92 ? 15.451 3.266 -16.073 1.00 87.00 92 LYS A N 1
ATOM 787 C CA . LYS A 1 92 ? 15.398 4.708 -15.783 1.00 87.00 92 LYS A CA 1
ATOM 788 C C . LYS A 1 92 ? 14.058 5.136 -15.180 1.00 87.00 92 LYS A C 1
ATOM 790 O O . LYS A 1 92 ? 14.049 5.904 -14.226 1.00 87.00 92 LYS A O 1
ATOM 795 N N . TYR A 1 93 ? 12.944 4.636 -15.713 1.00 85.31 93 TYR A N 1
ATOM 796 C CA . TYR A 1 93 ? 11.607 5.053 -15.273 1.00 85.31 93 TYR A CA 1
ATOM 797 C C . TYR A 1 93 ? 11.106 4.292 -14.036 1.00 85.31 93 TYR A C 1
ATOM 799 O O . TYR A 1 93 ? 10.390 4.870 -13.224 1.00 85.31 93 TYR A O 1
ATOM 807 N N . LEU A 1 94 ? 11.465 3.013 -13.873 1.00 87.62 94 LEU A N 1
ATOM 808 C CA . LEU A 1 94 ? 10.881 2.144 -12.842 1.00 87.62 94 LEU A CA 1
ATOM 809 C C . LEU A 1 94 ? 11.740 2.006 -11.582 1.00 87.62 94 LEU A C 1
ATOM 811 O O . LEU A 1 94 ? 11.175 1.754 -10.523 1.00 87.62 94 LEU A O 1
ATOM 815 N N . SER A 1 95 ? 13.065 2.182 -11.649 1.00 89.12 95 SER A N 1
ATOM 816 C CA . SER A 1 95 ? 13.950 1.973 -10.484 1.00 89.12 95 SER A CA 1
ATOM 817 C C . SER A 1 95 ? 13.553 2.813 -9.266 1.00 89.12 95 SER A C 1
ATOM 819 O O . SER A 1 95 ? 13.411 2.268 -8.173 1.00 89.12 95 SER A O 1
ATOM 821 N N . GLY A 1 96 ? 13.309 4.112 -9.455 1.00 91.19 96 GLY A N 1
ATOM 822 C CA . GLY A 1 96 ? 12.872 5.021 -8.391 1.00 91.19 96 GLY A CA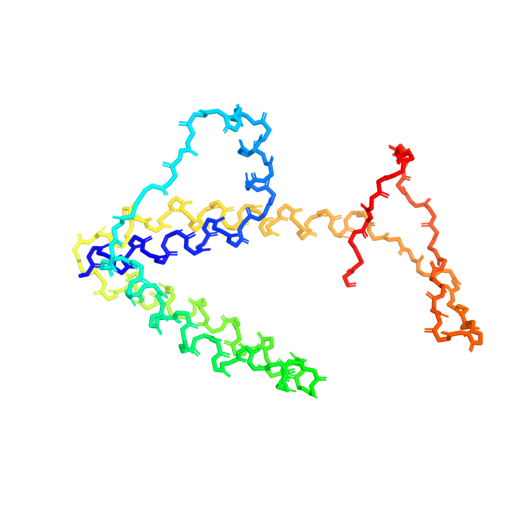 1
ATOM 823 C C . GLY A 1 96 ? 11.522 4.620 -7.777 1.00 91.19 96 GLY A C 1
ATOM 824 O O . GLY A 1 96 ? 11.469 4.334 -6.581 1.00 91.19 96 GLY A O 1
ATOM 825 N N . PRO A 1 97 ? 10.432 4.546 -8.563 1.00 89.44 97 PRO A N 1
ATOM 826 C CA . PRO A 1 97 ? 9.115 4.125 -8.079 1.00 89.44 97 PRO A CA 1
ATOM 827 C C . PRO A 1 97 ? 9.102 2.748 -7.408 1.00 89.44 97 PRO A C 1
ATOM 829 O O . PRO A 1 97 ? 8.463 2.583 -6.371 1.00 89.44 97 PRO A O 1
ATOM 832 N N . VAL A 1 98 ? 9.826 1.768 -7.961 1.00 91.25 98 VAL A N 1
ATOM 833 C CA . VAL A 1 98 ? 9.947 0.429 -7.366 1.00 91.25 98 VAL A CA 1
ATOM 834 C C . VAL A 1 98 ? 10.691 0.500 -6.036 1.00 91.25 98 VAL A C 1
ATOM 836 O O . VAL A 1 98 ? 10.238 -0.102 -5.067 1.00 91.25 98 VAL A O 1
ATOM 839 N N . ALA A 1 99 ? 11.782 1.266 -5.942 1.00 92.81 99 ALA A N 1
ATOM 840 C CA . ALA A 1 99 ? 12.492 1.457 -4.680 1.00 92.81 99 ALA A CA 1
ATOM 841 C C . ALA A 1 99 ? 11.592 2.105 -3.617 1.00 92.81 99 ALA A C 1
ATOM 843 O O . ALA A 1 99 ? 11.536 1.619 -2.488 1.00 92.81 99 ALA A O 1
ATOM 844 N N . VAL A 1 100 ? 10.830 3.142 -3.981 1.00 92.75 100 VAL A N 1
ATOM 845 C CA . VAL A 1 100 ? 9.862 3.79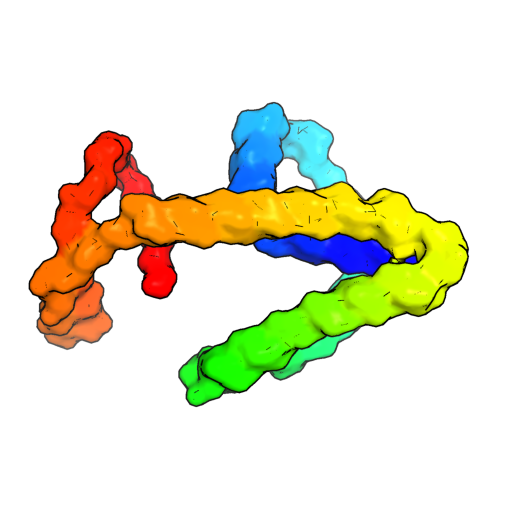2 -3.082 1.00 92.75 100 VAL A CA 1
ATOM 846 C C . VAL A 1 100 ? 8.795 2.802 -2.608 1.00 92.75 100 VAL A C 1
ATOM 848 O O . VAL A 1 100 ? 8.557 2.704 -1.404 1.00 92.75 100 V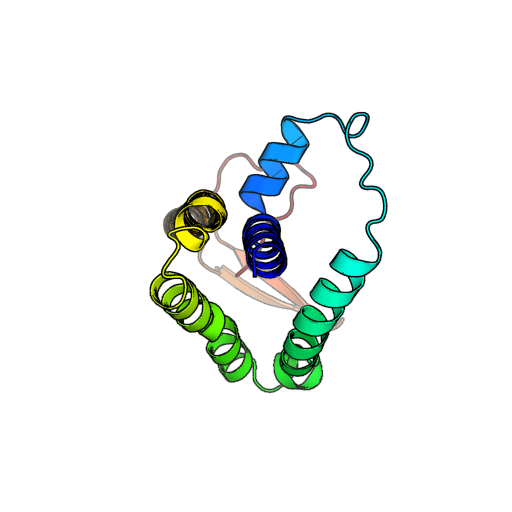AL A O 1
ATOM 851 N N . TYR A 1 101 ? 8.203 2.026 -3.518 1.00 90.56 101 TYR A N 1
ATOM 852 C CA . TYR A 1 101 ? 7.213 1.005 -3.172 1.00 90.56 101 TYR A CA 1
ATOM 853 C C . TYR A 1 101 ? 7.793 -0.073 -2.247 1.00 90.56 101 TYR A C 1
ATOM 855 O O . TYR A 1 101 ? 7.172 -0.436 -1.246 1.00 90.56 101 TYR A O 1
ATOM 863 N N . CYS A 1 102 ? 9.001 -0.563 -2.537 1.00 92.25 102 CYS A N 1
ATOM 864 C CA . CYS A 1 102 ? 9.688 -1.551 -1.709 1.00 92.25 102 CYS A CA 1
ATOM 865 C C . CYS A 1 102 ? 9.981 -1.012 -0.303 1.00 92.25 102 CYS A C 1
ATOM 867 O O . CYS A 1 102 ? 9.758 -1.724 0.676 1.00 92.25 102 CYS A O 1
ATOM 869 N N . LEU A 1 103 ? 10.424 0.243 -0.183 1.00 93.69 103 LEU A N 1
ATOM 870 C CA . LEU A 1 103 ? 10.662 0.893 1.107 1.00 93.69 103 LEU A CA 1
ATOM 871 C C . LEU A 1 103 ? 9.363 1.103 1.893 1.00 93.69 103 LEU A C 1
ATOM 873 O O . LEU A 1 103 ? 9.327 0.794 3.083 1.00 93.69 103 LEU A O 1
ATOM 877 N N . ASP A 1 104 ? 8.286 1.563 1.249 1.00 90.19 104 ASP A N 1
ATOM 878 C CA . ASP A 1 104 ? 6.960 1.691 1.875 1.00 90.19 104 ASP A CA 1
ATOM 879 C C . ASP A 1 104 ? 6.466 0.325 2.374 1.00 90.19 104 ASP A C 1
ATOM 881 O O . ASP A 1 104 ? 6.047 0.178 3.528 1.00 90.19 104 ASP A O 1
ATOM 885 N N . ARG A 1 105 ? 6.602 -0.714 1.541 1.00 89.50 105 ARG A N 1
ATOM 886 C CA . ARG A 1 105 ? 6.213 -2.083 1.887 1.00 89.50 105 ARG A CA 1
ATOM 887 C C . ARG A 1 105 ? 7.028 -2.632 3.053 1.00 89.50 105 ARG A C 1
ATOM 889 O O . ARG A 1 105 ? 6.441 -3.210 3.967 1.00 89.50 105 ARG A O 1
ATOM 896 N N . LEU A 1 106 ? 8.344 -2.428 3.051 1.00 92.25 106 LEU A N 1
ATOM 897 C CA . LEU A 1 106 ? 9.225 -2.831 4.144 1.00 92.25 106 LEU A CA 1
ATOM 898 C C . LEU A 1 106 ? 8.862 -2.094 5.435 1.00 92.25 106 LEU A C 1
ATOM 900 O O . LEU A 1 106 ? 8.652 -2.737 6.460 1.00 92.25 106 LEU A O 1
ATOM 904 N N . TYR A 1 107 ? 8.708 -0.770 5.378 1.00 90.69 107 TYR A N 1
ATOM 905 C CA . TYR A 1 107 ? 8.292 0.045 6.517 1.00 90.69 107 TYR A CA 1
ATOM 906 C C . TYR A 1 107 ? 6.976 -0.455 7.121 1.00 90.69 107 TYR A C 1
ATOM 908 O O . TYR A 1 107 ? 6.861 -0.599 8.338 1.00 90.69 107 TYR A O 1
ATOM 916 N N . ARG A 1 108 ? 5.988 -0.782 6.280 1.00 87.50 108 ARG A N 1
ATOM 917 C CA . ARG A 1 108 ? 4.705 -1.337 6.727 1.00 87.50 108 ARG A CA 1
ATOM 918 C C . ARG A 1 108 ? 4.859 -2.706 7.381 1.00 87.50 108 ARG A C 1
ATOM 920 O O . ARG A 1 108 ? 4.269 -2.918 8.434 1.00 87.50 108 ARG A O 1
ATOM 927 N N . ASN A 1 109 ? 5.650 -3.602 6.794 1.00 88.81 109 ASN A N 1
ATOM 928 C CA . ASN A 1 109 ? 5.883 -4.935 7.351 1.00 88.81 109 ASN A CA 1
ATOM 929 C C . ASN A 1 109 ? 6.599 -4.857 8.708 1.00 88.81 109 ASN A C 1
ATOM 931 O O . ASN A 1 109 ? 6.170 -5.506 9.658 1.00 88.81 109 ASN A O 1
ATOM 935 N N . LEU A 1 110 ? 7.630 -4.012 8.824 1.00 88.31 110 LEU A N 1
ATOM 936 C CA . LEU A 1 110 ? 8.334 -3.770 10.085 1.00 88.31 110 LEU A CA 1
ATOM 937 C C . LEU A 1 110 ? 7.390 -3.168 11.129 1.00 88.31 110 LEU A C 1
ATOM 939 O O . LEU A 1 110 ? 7.303 -3.667 12.247 1.00 88.31 110 LEU A O 1
ATOM 943 N N . ARG A 1 111 ? 6.617 -2.139 10.764 1.00 86.00 111 ARG A N 1
ATOM 944 C CA . ARG A 1 111 ? 5.642 -1.525 11.672 1.00 86.00 111 ARG A CA 1
ATOM 945 C C . ARG A 1 111 ? 4.621 -2.544 12.173 1.00 86.00 111 ARG A C 1
ATOM 947 O O . ARG A 1 111 ? 4.350 -2.563 13.367 1.00 86.00 111 ARG A O 1
ATOM 954 N N . THR A 1 112 ? 4.067 -3.379 11.296 1.00 82.88 112 THR A N 1
ATOM 955 C CA . THR A 1 112 ? 3.112 -4.422 11.692 1.00 82.88 112 THR A CA 1
ATOM 956 C C . THR A 1 112 ? 3.766 -5.467 12.598 1.00 82.88 112 THR A C 1
ATOM 958 O O . THR A 1 112 ? 3.171 -5.836 13.606 1.00 82.88 112 THR A O 1
ATOM 961 N N . ALA A 1 113 ? 5.000 -5.887 12.306 1.00 83.94 113 ALA A N 1
ATOM 962 C CA . ALA A 1 113 ? 5.730 -6.847 13.134 1.00 83.94 113 ALA A CA 1
ATOM 963 C C . ALA A 1 113 ? 6.002 -6.312 14.554 1.00 83.94 113 ALA A C 1
ATOM 965 O O . ALA A 1 113 ? 5.777 -7.018 15.536 1.00 83.94 113 ALA A O 1
ATOM 966 N N . PHE A 1 114 ? 6.424 -5.050 14.689 1.00 80.38 114 PHE A N 1
ATOM 967 C CA . PHE A 1 114 ? 6.738 -4.457 15.995 1.00 80.38 114 PHE A CA 1
ATOM 968 C C . PHE A 1 114 ? 5.496 -3.993 16.777 1.00 80.38 114 PHE A C 1
ATOM 970 O O . PHE A 1 114 ? 5.486 -4.057 18.009 1.00 80.38 114 PHE A O 1
ATOM 977 N N . ALA A 1 115 ? 4.439 -3.553 16.086 1.00 77.31 115 ALA A N 1
ATOM 978 C CA . ALA A 1 115 ? 3.247 -2.952 16.692 1.00 77.31 115 ALA A CA 1
ATOM 979 C C . ALA A 1 115 ? 2.035 -3.899 16.797 1.00 77.31 115 ALA A C 1
ATOM 981 O O . ALA A 1 115 ? 0.924 -3.437 17.070 1.00 77.31 115 ALA A O 1
ATOM 982 N N . CYS A 1 116 ? 2.227 -5.208 16.599 1.00 79.88 116 CYS A N 1
ATOM 983 C CA . CYS A 1 116 ? 1.159 -6.190 16.772 1.00 79.88 116 CYS A CA 1
ATOM 984 C C . CYS A 1 116 ? 0.657 -6.185 18.227 1.00 79.88 116 CYS A C 1
ATOM 986 O O . CYS A 1 116 ? 1.435 -6.377 19.169 1.00 79.88 116 CYS A O 1
ATOM 988 N N . SER A 1 117 ? -0.637 -5.911 18.389 1.00 84.12 117 SER A N 1
ATOM 989 C CA . SER A 1 117 ? -1.342 -5.866 19.671 1.00 84.12 117 SER A CA 1
ATOM 990 C C . SER A 1 117 ? -2.318 -7.044 19.708 1.00 84.12 117 SER A C 1
ATOM 992 O O . SER A 1 117 ? -3.124 -7.152 18.780 1.00 84.12 117 SER A O 1
ATOM 994 N N . PRO A 1 118 ? -2.237 -7.946 20.702 1.00 87.62 118 PRO A N 1
ATOM 995 C CA . PRO A 1 118 ? -3.099 -9.119 20.733 1.00 87.62 118 PRO A CA 1
ATOM 996 C C . PRO A 1 118 ? -4.557 -8.715 20.975 1.00 87.62 118 PRO A C 1
ATOM 998 O O . PRO A 1 118 ? -4.847 -7.729 21.661 1.00 87.62 118 PRO A O 1
ATOM 1001 N N . VAL A 1 119 ? -5.475 -9.480 20.383 1.00 91.06 119 VAL A N 1
ATOM 1002 C CA . VAL A 1 119 ? -6.913 -9.327 20.615 1.00 91.06 119 VAL A CA 1
ATOM 1003 C C . VAL A 1 119 ? -7.237 -9.919 21.979 1.00 91.06 119 VAL A C 1
ATOM 1005 O O . VAL A 1 119 ? -7.055 -11.114 22.196 1.00 91.06 119 VAL A O 1
ATOM 1008 N N . ARG A 1 120 ? -7.720 -9.076 22.888 1.00 92.88 120 ARG A N 1
ATOM 1009 C CA . ARG A 1 120 ? -8.137 -9.469 24.233 1.00 92.88 120 ARG A CA 1
ATOM 1010 C C . ARG A 1 120 ? -9.535 -10.071 24.229 1.00 92.88 120 ARG A C 1
ATOM 1012 O O . ARG A 1 120 ? -9.772 -11.085 24.875 1.00 92.88 120 ARG A O 1
ATOM 1019 N N . ALA A 1 121 ? -10.466 -9.423 23.535 1.00 93.69 121 ALA A N 1
ATOM 1020 C CA . ALA A 1 121 ? -11.856 -9.854 23.475 1.00 93.69 121 ALA A CA 1
ATOM 1021 C C . ALA A 1 121 ? -12.533 -9.364 22.193 1.00 93.69 121 ALA A C 1
ATOM 1023 O O . ALA A 1 121 ? -12.169 -8.324 21.639 1.00 93.69 121 ALA A O 1
ATOM 1024 N N . VAL A 1 122 ? -13.544 -10.110 21.751 1.00 95.38 122 VAL A N 1
ATOM 1025 C CA . VAL A 1 122 ? -14.432 -9.742 20.644 1.00 95.38 122 VAL A CA 1
ATOM 1026 C C . VAL A 1 122 ? -15.864 -9.843 21.151 1.00 95.38 122 VAL A C 1
ATOM 1028 O O . VAL A 1 122 ? -16.298 -10.919 21.556 1.00 95.38 122 VAL A O 1
ATOM 1031 N N . ILE A 1 123 ? -16.585 -8.724 21.153 1.00 96.12 123 ILE A N 1
ATOM 1032 C CA . ILE A 1 123 ? -17.950 -8.615 21.677 1.00 96.12 123 ILE A CA 1
ATOM 1033 C C . ILE A 1 123 ? -18.877 -8.252 20.518 1.00 96.12 123 ILE A C 1
ATOM 1035 O O . ILE A 1 123 ? -18.621 -7.297 19.785 1.00 96.12 123 ILE A O 1
ATOM 1039 N N . GLN A 1 124 ? -19.950 -9.020 20.335 1.00 96.12 124 GLN A N 1
ATOM 1040 C CA . GLN A 1 124 ? -20.983 -8.714 19.347 1.00 96.12 124 GLN A CA 1
ATOM 1041 C C . GLN A 1 124 ? -22.127 -7.957 20.013 1.00 96.12 124 GLN A C 1
ATOM 1043 O O . GLN A 1 124 ? -22.680 -8.403 21.016 1.00 96.12 124 GLN A O 1
ATOM 1048 N N . HIS A 1 125 ? -22.491 -6.822 19.431 1.00 96.12 125 HIS A N 1
ATOM 1049 C CA . HIS A 1 125 ? -23.604 -5.993 19.874 1.00 96.12 125 HIS A CA 1
ATOM 1050 C C . HIS A 1 125 ? -24.853 -6.277 19.022 1.00 96.12 125 HIS A C 1
ATOM 1052 O O . HIS A 1 125 ? -24.732 -6.558 17.826 1.00 96.12 125 HIS A O 1
ATOM 1058 N N . PRO A 1 126 ? -26.070 -6.160 19.588 1.00 95.31 126 PRO A N 1
ATOM 1059 C CA . PRO A 1 126 ? -27.324 -6.506 18.904 1.00 95.31 126 PRO A CA 1
ATOM 1060 C C . PRO A 1 126 ? -27.622 -5.657 17.654 1.00 95.31 126 PRO A C 1
ATOM 1062 O O . PRO A 1 126 ? -28.428 -6.052 16.820 1.00 95.31 126 PRO A O 1
ATOM 1065 N N . SER A 1 127 ? -26.951 -4.515 17.483 1.00 94.75 127 SER A N 1
ATOM 1066 C CA . SER A 1 127 ? -27.040 -3.648 16.300 1.00 94.75 127 SER A CA 1
ATOM 1067 C C . SER A 1 127 ? -26.154 -4.087 15.121 1.00 94.75 127 SER A C 1
ATOM 1069 O O . SER A 1 127 ? -26.001 -3.333 14.162 1.00 94.75 127 SER A O 1
ATOM 1071 N N . GLY A 1 128 ? -25.538 -5.274 15.180 1.00 92.44 128 GLY A N 1
ATOM 1072 C CA . GLY A 1 128 ? -24.603 -5.749 14.151 1.00 92.44 128 GLY A CA 1
ATOM 1073 C C . GLY A 1 128 ? -23.219 -5.093 14.226 1.00 92.44 128 GLY A C 1
ATOM 1074 O O . GLY A 1 128 ? -22.459 -5.132 13.260 1.00 92.44 128 GLY A O 1
ATOM 1075 N N . VAL A 1 129 ? -22.888 -4.481 15.366 1.00 95.12 129 VAL A N 1
ATOM 1076 C CA . VAL A 1 129 ? -21.574 -3.885 15.636 1.00 95.12 129 VAL A CA 1
ATOM 1077 C C . VAL A 1 129 ? -20.692 -4.904 16.351 1.00 95.12 129 VAL A C 1
ATOM 1079 O O . VAL A 1 129 ? -21.128 -5.559 17.294 1.00 95.12 129 VAL A O 1
ATOM 1082 N N . VAL A 1 130 ? -19.437 -5.020 15.923 1.00 95.38 130 VAL A N 1
ATOM 1083 C CA . VAL A 1 130 ? -18.432 -5.860 16.583 1.00 95.38 130 VAL A CA 1
ATOM 1084 C C . VAL A 1 130 ? -17.418 -4.959 17.269 1.00 95.38 130 VAL A C 1
ATOM 1086 O O . VAL A 1 130 ? -16.741 -4.163 16.619 1.00 95.38 130 VAL A O 1
ATOM 1089 N N . GLU A 1 131 ? -17.310 -5.090 18.585 1.00 95.00 131 GLU A N 1
ATOM 1090 C CA . GLU A 1 131 ? -16.283 -4.433 19.379 1.00 95.00 131 GLU A CA 1
ATOM 1091 C C . GLU A 1 131 ? -15.085 -5.367 19.528 1.00 95.00 131 GLU A C 1
ATOM 1093 O O . GLU A 1 131 ? -15.203 -6.492 20.015 1.00 95.00 131 GLU A O 1
ATOM 1098 N N . ILE A 1 132 ? -13.918 -4.890 19.104 1.00 93.25 132 ILE A N 1
ATOM 1099 C CA . ILE A 1 132 ? -12.655 -5.613 19.226 1.00 93.25 132 ILE A CA 1
ATOM 1100 C C . ILE A 1 132 ? -11.817 -4.888 20.272 1.00 93.25 132 ILE A C 1
ATOM 1102 O O . ILE A 1 132 ? -11.389 -3.752 20.058 1.00 93.25 132 ILE A O 1
ATOM 1106 N N . GLN A 1 133 ? -11.569 -5.549 21.398 1.00 92.88 133 GLN A N 1
ATOM 1107 C CA . GLN A 1 133 ? -10.705 -5.041 22.456 1.00 92.88 133 GLN A CA 1
ATOM 1108 C C . GLN A 1 133 ? -9.283 -5.556 22.233 1.00 92.88 133 GLN A C 1
ATOM 1110 O O . GLN A 1 133 ? -9.059 -6.762 22.127 1.00 92.88 133 GLN A O 1
ATOM 1115 N N . LEU A 1 134 ? -8.319 -4.641 22.156 1.00 90.69 134 LEU A N 1
ATOM 1116 C CA . LEU A 1 134 ? -6.903 -4.940 21.934 1.00 90.69 134 LEU A CA 1
ATOM 1117 C C . LEU A 1 134 ? -6.099 -4.593 23.187 1.00 90.69 134 LEU A C 1
ATOM 1119 O O . LEU A 1 134 ? -6.328 -3.538 23.787 1.00 90.69 134 LEU A O 1
ATOM 1123 N N . ASP A 1 135 ? -5.118 -5.420 23.546 1.00 88.00 135 ASP A N 1
ATOM 1124 C CA . ASP A 1 135 ? -4.183 -5.048 24.609 1.00 88.00 135 ASP A CA 1
ATOM 1125 C C . ASP A 1 135 ? -3.272 -3.916 24.140 1.00 88.00 135 ASP A C 1
ATOM 1127 O O . ASP A 1 135 ? -2.631 -3.965 23.085 1.00 88.00 135 ASP A O 1
ATOM 1131 N N . LYS A 1 136 ? -3.215 -2.851 24.938 1.00 80.06 136 LYS A N 1
ATOM 1132 C CA . LYS A 1 136 ? -2.523 -1.626 24.556 1.00 80.06 136 LYS A CA 1
ATOM 1133 C C . LYS A 1 136 ? -1.009 -1.814 24.626 1.00 80.06 136 LYS A C 1
ATOM 1135 O O . LYS A 1 136 ? -0.406 -1.671 25.684 1.00 80.06 136 LYS A O 1
ATOM 1140 N N . LYS A 1 137 ? -0.388 -2.032 23.469 1.00 75.69 137 LYS A N 1
ATOM 1141 C CA . LYS A 1 137 ? 1.077 -2.046 23.330 1.00 75.69 137 LYS A CA 1
ATOM 1142 C C . LYS A 1 137 ? 1.664 -0.684 22.930 1.00 75.69 137 LYS A C 1
ATOM 1144 O O . LYS A 1 137 ? 2.822 -0.400 23.211 1.00 75.69 137 LYS A O 1
ATOM 1149 N N . ILE A 1 138 ? 0.869 0.173 22.282 1.00 70.62 138 ILE A N 1
ATOM 1150 C CA . ILE A 1 138 ? 1.319 1.468 21.745 1.00 70.62 138 ILE A CA 1
ATOM 1151 C C . ILE A 1 138 ? 1.042 2.595 22.755 1.00 70.62 138 ILE A C 1
ATOM 1153 O O . ILE A 1 138 ? -0.103 2.844 23.145 1.00 70.62 138 ILE A O 1
ATOM 1157 N N . ILE A 1 139 ? 2.093 3.312 23.154 1.00 71.69 139 ILE A N 1
ATOM 1158 C CA . ILE A 1 139 ? 2.028 4.480 24.045 1.00 71.69 139 ILE A CA 1
ATOM 1159 C C . ILE A 1 139 ? 1.983 5.756 23.177 1.00 71.69 139 ILE A C 1
ATOM 1161 O O . ILE A 1 139 ? 2.720 5.857 22.201 1.00 71.69 139 ILE A O 1
ATOM 1165 N N . GLY A 1 140 ? 1.116 6.728 23.507 1.00 75.50 140 GLY A N 1
ATOM 1166 C CA . GLY A 1 140 ? 1.123 8.060 22.866 1.00 75.50 140 GLY A CA 1
ATOM 1167 C C . GLY A 1 140 ? 0.098 8.340 21.750 1.00 75.50 140 GLY A C 1
ATOM 1168 O O . GLY A 1 140 ? 0.372 9.154 20.869 1.00 75.50 140 GLY A O 1
ATOM 1169 N N . HIS A 1 141 ? -1.080 7.708 21.762 1.00 81.00 141 HIS A N 1
ATOM 1170 C CA . HIS A 1 141 ? -2.188 8.095 20.871 1.00 81.00 141 HIS A CA 1
ATOM 1171 C C . HIS A 1 141 ? -2.806 9.450 21.273 1.00 81.00 141 HIS A C 1
ATOM 1173 O O . HIS A 1 141 ? -2.872 9.783 22.455 1.00 81.00 141 HIS A O 1
ATOM 1179 N N . ARG A 1 142 ? -3.273 10.225 20.288 1.00 87.31 142 ARG A N 1
ATOM 1180 C CA . ARG A 1 142 ? -4.069 11.449 20.485 1.00 87.31 142 ARG A CA 1
ATOM 1181 C C . ARG A 1 142 ? -5.543 11.168 20.204 1.00 87.31 142 ARG A C 1
ATOM 1183 O O . ARG A 1 142 ? -5.860 10.350 19.339 1.00 87.31 142 ARG A O 1
ATOM 1190 N N . THR A 1 143 ? -6.437 11.880 20.885 1.00 86.50 143 THR A N 1
ATOM 1191 C CA . THR A 1 143 ? -7.884 11.807 20.639 1.00 86.50 143 THR A CA 1
ATOM 1192 C C . THR A 1 143 ? -8.194 12.090 19.165 1.00 86.50 143 THR A C 1
ATOM 1194 O O . THR A 1 143 ? -7.631 13.011 18.575 1.00 86.50 143 THR A O 1
ATOM 1197 N N . GLY A 1 144 ? -9.055 11.270 18.555 1.00 87.12 144 GLY A N 1
ATOM 1198 C CA . GLY A 1 144 ? -9.420 11.372 17.135 1.00 87.12 144 GLY A CA 1
ATOM 1199 C C . GLY A 1 144 ? -8.469 10.668 16.156 1.00 87.12 144 GLY A C 1
ATOM 1200 O O . GLY A 1 144 ? -8.710 10.701 14.950 1.00 87.12 144 GLY A O 1
ATOM 1201 N N . GLN A 1 145 ? -7.401 10.015 16.629 1.00 84.25 145 GLN A N 1
ATOM 1202 C CA . GLN A 1 145 ? -6.566 9.169 15.772 1.00 84.25 145 GLN A CA 1
ATOM 1203 C C . GLN A 1 145 ? -7.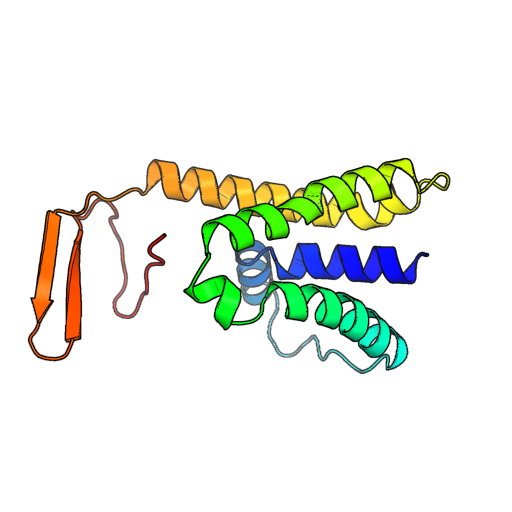235 7.822 15.483 1.00 84.25 145 GLN A C 1
ATOM 1205 O O . GLN A 1 145 ? -7.810 7.195 16.368 1.00 84.25 145 GLN A O 1
ATOM 1210 N N . TYR A 1 146 ? -7.097 7.355 14.244 1.00 85.12 146 TYR A N 1
ATOM 1211 C CA . TYR A 1 146 ? -7.547 6.037 13.809 1.00 85.12 146 TYR A CA 1
ATOM 1212 C C . TYR A 1 146 ? -6.363 5.080 13.654 1.00 85.12 146 TYR A C 1
ATOM 1214 O O . TYR A 1 146 ? -5.249 5.478 13.297 1.00 85.12 146 TYR A O 1
ATOM 1222 N N . VAL A 1 147 ? -6.619 3.795 13.888 1.00 81.62 147 VAL A N 1
ATOM 1223 C CA . VAL A 1 147 ? -5.663 2.710 13.652 1.00 81.62 147 VAL A CA 1
ATOM 1224 C C . VAL A 1 147 ? -6.206 1.830 12.538 1.00 81.62 147 VAL A C 1
ATOM 1226 O O . VAL A 1 147 ? -7.398 1.543 12.478 1.00 81.62 147 VAL A O 1
ATOM 1229 N N . LYS A 1 148 ? -5.322 1.413 11.632 1.00 81.88 148 LYS A N 1
ATOM 1230 C CA . LYS A 1 148 ? -5.661 0.435 10.604 1.00 81.88 148 LYS A CA 1
ATOM 1231 C C . LYS A 1 148 ? -5.461 -0.965 11.174 1.00 81.88 148 LYS A C 1
ATOM 1233 O O . LYS A 1 148 ? -4.341 -1.309 11.544 1.00 81.88 148 LYS A O 1
ATOM 1238 N N . ILE A 1 149 ? -6.534 -1.742 11.211 1.00 81.12 149 ILE A N 1
ATOM 1239 C CA . ILE A 1 149 ? -6.512 -3.169 11.542 1.00 81.12 149 ILE A CA 1
ATOM 1240 C C . ILE A 1 149 ? -6.300 -3.937 10.228 1.00 81.12 149 ILE A C 1
ATOM 1242 O O . ILE A 1 149 ? -6.796 -3.504 9.182 1.00 81.12 149 ILE A O 1
ATOM 1246 N N . CYS A 1 150 ? -5.476 -4.983 10.263 1.00 74.69 150 CYS A N 1
ATOM 1247 C CA . CYS A 1 150 ? -5.053 -5.761 9.098 1.00 74.69 150 CYS A CA 1
ATOM 1248 C C . CYS A 1 150 ? -5.371 -7.233 9.320 1.00 74.69 150 CYS A C 1
ATOM 1250 O O . CYS A 1 150 ? -5.252 -7.656 10.491 1.00 74.69 150 CYS A O 1
#

Secondary structure (DSSP, 8-state):
-HHHHHHHHHHHHHT-HHHHHHHHHHS-TTS------HHHHHHHHHHHHHHHHHT-HHHHHH-HHHHHHHHHTHHHHHHHHHHH-TTSHHHHHHHHHHHHHHHHHHHHHHHHHHH---EEEEEE-TTS-EEEEE------PPTT------

pLDDT: mean 78.1, std 13.12, range [45.84, 96.12]

Sequence (150 aa):
MASILFDVAAIMVFMSPAFLMLLRRMFSPRFIAFEKNIHAHKVASYTLLFWCAVHIEFIRRRFFEVFYYIHHLFILILVFLFIHNHNHMAYKYLSGPVAVYCLDRLYRNLRTAFACSPVRAVIQHPSGVVEIQLDKKIIGHRTGQYVKIC

InterPro domains:
  IPR050369 Respiratory burst oxidase/Ferric reductase [PTHR11972] (59-149)